Protein AF-A0A3E2VAA8-F1 (afdb_monomer_lite)

Organism: NCBI:txid853

Sequence (176 aa):
MKPINAEETARVFNGWLEEADSLAEREAIERCIDHIQDTPAVSQQELRSYMLPWFDPFAAPWSGKIQRAFPRAYVNMNKELILVPRSNTYVSISRCCTPDEFKAAIIENCSRLASKGYSKPLRKEHLEGVNKLLDTNFTQEDMEYIYTYLGNGIRRELCMKFVKSGYDLKVIEESV

Structure (mmCIF, N/CA/C/O backbone):
data_AF-A0A3E2VAA8-F1
#
_entry.id   AF-A0A3E2VAA8-F1
#
loop_
_atom_site.group_PDB
_a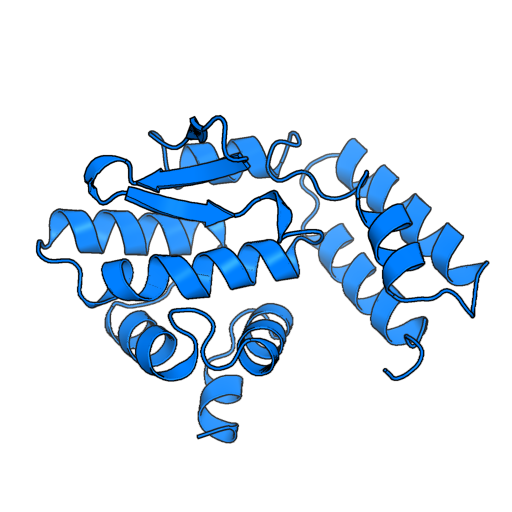tom_site.id
_atom_site.type_symbol
_atom_site.label_atom_id
_atom_site.label_alt_id
_atom_site.label_comp_id
_atom_site.label_asym_id
_atom_site.label_entity_id
_atom_site.label_seq_id
_atom_site.pdbx_PDB_ins_code
_atom_site.Cartn_x
_atom_site.Cartn_y
_atom_site.Cartn_z
_atom_site.occupancy
_atom_site.B_iso_or_equiv
_atom_site.auth_seq_id
_atom_site.auth_comp_id
_atom_site.auth_asym_id
_atom_site.auth_atom_id
_atom_site.pdbx_PDB_model_num
ATOM 1 N N . MET A 1 1 ? 22.775 -12.878 3.198 1.00 42.03 1 MET A N 1
ATOM 2 C CA . MET A 1 1 ? 21.464 -12.801 2.518 1.00 42.03 1 MET A CA 1
ATOM 3 C C . MET A 1 1 ? 21.306 -14.072 1.699 1.00 42.03 1 MET A C 1
ATOM 5 O O . MET A 1 1 ? 22.260 -14.414 1.012 1.00 42.03 1 MET A O 1
ATOM 9 N N . LYS A 1 2 ? 20.215 -14.832 1.863 1.00 38.47 2 LYS A N 1
ATOM 10 C CA . LYS A 1 2 ? 20.038 -16.107 1.142 1.00 38.47 2 LYS A CA 1
ATOM 11 C C . LYS A 1 2 ? 19.836 -15.842 -0.363 1.00 38.47 2 LYS A C 1
ATOM 13 O O . LYS A 1 2 ? 19.228 -14.820 -0.688 1.00 38.47 2 LYS A O 1
ATOM 18 N N . PRO A 1 3 ? 20.350 -16.711 -1.254 1.00 42.75 3 PRO A N 1
ATOM 19 C CA . PRO A 1 3 ? 20.047 -16.643 -2.681 1.00 42.75 3 PRO A CA 1
ATOM 20 C C . PRO A 1 3 ? 18.532 -16.719 -2.897 1.00 42.75 3 PRO A C 1
ATOM 22 O O . PRO A 1 3 ? 17.819 -17.363 -2.124 1.00 42.75 3 PRO A O 1
ATOM 25 N N . ILE A 1 4 ? 18.047 -16.002 -3.906 1.00 51.66 4 ILE A N 1
ATOM 26 C CA . ILE A 1 4 ? 16.622 -15.914 -4.221 1.00 51.66 4 ILE A CA 1
ATOM 27 C C . ILE A 1 4 ? 16.216 -17.188 -4.969 1.00 51.66 4 ILE A C 1
ATOM 29 O O . ILE A 1 4 ? 16.829 -17.539 -5.971 1.00 51.66 4 ILE A O 1
ATOM 33 N N . ASN A 1 5 ? 15.221 -17.906 -4.442 1.00 61.03 5 ASN A N 1
ATOM 34 C CA . ASN A 1 5 ? 14.667 -19.104 -5.068 1.00 61.03 5 ASN A CA 1
ATOM 35 C C . ASN A 1 5 ? 13.839 -18.695 -6.299 1.00 61.03 5 ASN A C 1
ATOM 37 O O . ASN A 1 5 ? 12.823 -18.017 -6.147 1.00 61.03 5 ASN A O 1
ATOM 41 N N . ALA A 1 6 ? 14.257 -19.128 -7.491 1.00 57.31 6 ALA A N 1
ATOM 42 C CA . ALA A 1 6 ? 13.593 -18.829 -8.762 1.00 57.31 6 ALA A CA 1
ATOM 43 C C . ALA A 1 6 ? 12.100 -19.210 -8.769 1.00 57.31 6 ALA A C 1
ATOM 45 O O . ALA A 1 6 ? 11.290 -18.522 -9.383 1.00 57.31 6 ALA A O 1
ATOM 46 N N . GLU A 1 7 ? 11.718 -20.255 -8.034 1.00 59.88 7 GLU A N 1
ATOM 47 C CA . GLU A 1 7 ? 10.334 -20.729 -7.930 1.00 59.88 7 GLU A CA 1
ATOM 48 C C . GLU A 1 7 ? 9.439 -19.758 -7.139 1.00 59.88 7 GLU A C 1
ATOM 50 O O . GLU A 1 7 ? 8.308 -19.459 -7.526 1.00 59.88 7 GLU A O 1
ATOM 55 N N . GLU A 1 8 ? 9.968 -19.191 -6.052 1.00 59.22 8 GLU A N 1
ATOM 56 C CA . GLU A 1 8 ? 9.258 -18.205 -5.234 1.00 59.22 8 GLU A CA 1
ATOM 57 C C . GLU A 1 8 ? 9.165 -16.857 -5.958 1.00 59.22 8 GLU A C 1
ATOM 59 O O . GLU A 1 8 ? 8.152 -16.165 -5.867 1.00 59.22 8 GLU A O 1
ATOM 64 N N . THR A 1 9 ? 10.191 -16.516 -6.742 1.00 57.53 9 THR A N 1
ATOM 65 C CA . THR A 1 9 ? 10.157 -15.377 -7.659 1.00 57.53 9 THR A CA 1
ATOM 66 C C . THR A 1 9 ? 9.086 -15.580 -8.729 1.00 57.53 9 THR A C 1
ATOM 68 O O . THR A 1 9 ? 8.170 -14.770 -8.804 1.00 57.53 9 THR A O 1
ATOM 71 N N . ALA A 1 10 ? 9.100 -16.685 -9.477 1.00 62.72 10 ALA A N 1
ATOM 72 C CA . ALA A 1 10 ? 8.099 -16.961 -10.510 1.00 62.72 10 ALA A CA 1
ATOM 73 C C . ALA A 1 10 ? 6.657 -16.932 -9.967 1.00 62.72 10 ALA A C 1
ATOM 75 O O . ALA A 1 10 ? 5.766 -16.385 -10.613 1.00 62.72 10 ALA A O 1
ATOM 76 N N . ARG A 1 11 ? 6.413 -17.445 -8.752 1.00 66.44 11 ARG A N 1
ATOM 77 C CA . ARG A 1 11 ? 5.096 -17.355 -8.096 1.00 66.44 11 ARG A CA 1
ATOM 78 C C . ARG A 1 11 ? 4.654 -15.907 -7.853 1.00 66.44 11 ARG A C 1
ATOM 80 O O . ARG A 1 11 ? 3.496 -15.585 -8.094 1.00 66.44 11 ARG A O 1
ATOM 87 N N . VAL A 1 12 ? 5.558 -15.046 -7.385 1.00 61.88 12 VAL A N 1
ATOM 88 C CA . VAL A 1 12 ? 5.274 -13.618 -7.157 1.00 61.88 12 VAL A CA 1
ATOM 89 C C . VAL A 1 12 ? 4.957 -12.906 -8.475 1.00 61.88 12 VAL A C 1
ATOM 91 O O . VAL A 1 12 ? 3.972 -12.178 -8.550 1.00 61.88 12 VAL A O 1
ATOM 94 N N . PHE A 1 13 ? 5.733 -13.168 -9.530 1.00 62.81 13 PHE A N 1
ATOM 95 C CA . PHE A 1 13 ? 5.502 -12.563 -10.845 1.00 62.81 13 PHE A CA 1
ATOM 96 C C . PHE A 1 13 ? 4.189 -13.031 -11.486 1.00 62.81 13 PHE A C 1
ATOM 98 O O . PHE A 1 13 ? 3.468 -12.212 -12.047 1.00 62.81 13 PHE A O 1
ATOM 105 N N . ASN A 1 14 ? 3.823 -14.308 -11.339 1.00 67.88 14 ASN A N 1
ATOM 106 C CA . ASN A 1 14 ? 2.517 -14.798 -11.790 1.00 67.88 14 ASN A CA 1
ATOM 107 C C . ASN A 1 14 ? 1.353 -14.107 -11.058 1.00 67.88 14 ASN A C 1
ATOM 109 O O . ASN A 1 14 ? 0.371 -13.747 -11.696 1.00 67.88 14 ASN A O 1
ATOM 113 N N . GLY A 1 15 ? 1.479 -13.838 -9.752 1.00 66.25 15 GLY A N 1
ATOM 114 C CA . GLY A 1 15 ? 0.474 -13.059 -9.017 1.00 66.25 15 GLY A CA 1
ATOM 115 C C . GLY A 1 15 ? 0.328 -11.627 -9.545 1.00 66.25 15 GLY A C 1
ATOM 116 O O . GLY A 1 15 ? -0.778 -11.109 -9.658 1.00 66.25 15 GLY A O 1
ATOM 117 N N . TRP A 1 16 ? 1.430 -10.990 -9.948 1.00 68.38 16 TRP A N 1
ATOM 118 C CA . TRP A 1 16 ? 1.367 -9.675 -10.594 1.00 68.38 16 TRP A CA 1
ATOM 119 C C . TRP A 1 16 ? 0.740 -9.738 -11.991 1.00 68.38 16 TRP A C 1
ATOM 121 O O . TRP A 1 16 ? 0.043 -8.803 -12.377 1.00 68.38 16 TRP A O 1
ATOM 131 N N . LEU A 1 17 ? 0.944 -10.831 -12.737 1.00 69.00 17 LEU A N 1
ATOM 132 C CA . LEU A 1 17 ? 0.325 -11.042 -14.050 1.00 69.00 17 LEU A CA 1
ATOM 133 C C . LEU A 1 17 ? -1.210 -11.073 -13.950 1.00 69.00 17 LEU A C 1
ATOM 135 O O . LEU A 1 17 ? -1.903 -10.535 -14.815 1.00 69.00 17 LEU A O 1
ATOM 139 N N . GLU A 1 18 ? -1.738 -11.681 -12.886 1.00 71.00 18 GLU A N 1
ATOM 140 C CA . GLU A 1 18 ? -3.178 -11.738 -12.608 1.00 71.00 18 GLU A CA 1
ATOM 141 C C . GLU A 1 18 ? -3.765 -10.355 -12.287 1.00 71.00 18 GLU A C 1
ATOM 143 O O . GLU A 1 18 ? -4.882 -10.045 -12.703 1.00 71.00 18 GLU A O 1
ATOM 148 N N . GLU A 1 19 ? -3.000 -9.501 -11.603 1.00 68.31 19 GLU A N 1
ATOM 149 C CA . GLU A 1 19 ? -3.400 -8.131 -11.254 1.00 68.31 19 GLU A CA 1
ATOM 150 C C . GLU A 1 19 ? -3.191 -7.108 -12.381 1.00 68.31 19 GLU A C 1
ATOM 152 O O . GLU A 1 19 ? -3.633 -5.956 -12.257 1.00 68.31 19 GLU A O 1
ATOM 157 N N . ALA A 1 20 ? -2.514 -7.515 -13.458 1.00 67.62 20 ALA A N 1
ATOM 158 C CA . ALA A 1 20 ? -2.136 -6.626 -14.536 1.00 67.62 20 ALA A CA 1
ATOM 159 C C . ALA A 1 20 ? -3.364 -6.142 -15.318 1.00 67.62 20 ALA A C 1
ATOM 161 O O . ALA A 1 20 ? -4.116 -6.944 -15.890 1.00 67.62 20 ALA A O 1
ATOM 162 N N . ASP A 1 21 ? -3.544 -4.822 -15.382 1.00 66.44 21 ASP A N 1
ATOM 163 C CA . ASP A 1 21 ? -4.731 -4.191 -15.975 1.00 66.44 21 ASP A CA 1
ATOM 164 C C . ASP A 1 21 ? -4.506 -3.666 -17.404 1.00 66.44 21 ASP A C 1
ATOM 166 O O . ASP A 1 21 ? -5.433 -3.166 -18.048 1.00 66.44 21 ASP A O 1
ATOM 170 N N . SER A 1 22 ? -3.292 -3.850 -17.937 1.00 64.19 22 SER A N 1
ATOM 171 C CA . SER A 1 22 ? -2.937 -3.492 -19.310 1.00 64.19 22 SER A CA 1
ATOM 172 C C . SER A 1 22 ? -2.079 -4.560 -19.991 1.00 64.19 22 SER A C 1
ATOM 174 O O . SER A 1 22 ? -1.308 -5.273 -19.349 1.00 64.19 22 SER A O 1
ATOM 176 N N . LEU A 1 23 ? -2.181 -4.647 -21.322 1.00 67.56 23 LEU A N 1
ATOM 177 C CA . LEU A 1 23 ? -1.349 -5.546 -22.130 1.00 67.56 23 LEU A CA 1
ATOM 178 C C . LEU A 1 23 ? 0.147 -5.246 -21.946 1.00 67.56 23 LEU A C 1
ATOM 180 O O . LEU A 1 23 ? 0.941 -6.166 -21.824 1.00 67.56 23 LEU A O 1
ATOM 184 N N . ALA A 1 24 ? 0.512 -3.966 -21.851 1.00 61.09 24 ALA A N 1
ATOM 185 C CA . ALA A 1 24 ? 1.893 -3.548 -21.632 1.00 61.09 24 ALA A CA 1
ATOM 186 C C . ALA A 1 24 ? 2.444 -4.013 -20.271 1.00 61.09 24 ALA A C 1
ATOM 188 O O . ALA A 1 24 ? 3.606 -4.398 -20.184 1.00 61.09 24 ALA A O 1
ATOM 189 N N . GLU A 1 25 ? 1.620 -4.000 -19.217 1.00 62.91 25 GLU A N 1
ATOM 190 C CA . GLU A 1 25 ? 1.999 -4.520 -17.896 1.00 62.91 25 GLU A CA 1
ATOM 191 C C . GLU A 1 25 ? 2.168 -6.044 -17.930 1.00 62.91 25 GLU A C 1
ATOM 193 O O . GLU A 1 25 ? 3.159 -6.559 -17.417 1.00 62.91 25 GLU A O 1
ATOM 198 N N . ARG A 1 26 ? 1.265 -6.759 -18.612 1.00 72.06 26 ARG A N 1
ATOM 199 C CA . ARG A 1 26 ? 1.370 -8.215 -18.803 1.00 72.06 26 ARG A CA 1
ATOM 200 C C . ARG A 1 26 ? 2.623 -8.613 -19.574 1.00 72.06 26 ARG A C 1
ATOM 202 O O . ARG A 1 26 ? 3.402 -9.413 -19.073 1.00 72.06 26 ARG A O 1
ATOM 209 N N . GLU A 1 27 ? 2.858 -8.010 -20.739 1.00 68.75 27 GLU A N 1
ATOM 210 C CA . GLU A 1 27 ? 4.039 -8.288 -21.567 1.00 68.75 27 GLU A CA 1
ATOM 211 C C . GLU A 1 27 ? 5.345 -7.973 -20.826 1.00 68.75 27 GLU A C 1
ATOM 213 O O . GLU A 1 27 ? 6.347 -8.668 -20.999 1.00 68.75 27 GLU A O 1
ATOM 218 N N . ALA A 1 28 ? 5.354 -6.928 -19.991 1.00 63.25 28 ALA A N 1
ATOM 219 C CA . ALA A 1 28 ? 6.498 -6.632 -19.141 1.00 63.25 28 ALA A CA 1
ATOM 220 C C . ALA A 1 28 ? 6.726 -7.757 -18.122 1.00 63.25 28 ALA A C 1
ATOM 222 O O . ALA A 1 28 ? 7.841 -8.264 -18.042 1.00 63.25 28 ALA A O 1
ATOM 223 N N . ILE A 1 29 ? 5.686 -8.184 -17.396 1.00 68.19 29 ILE A N 1
ATOM 224 C CA . ILE A 1 29 ? 5.762 -9.251 -16.385 1.00 68.19 29 ILE A CA 1
ATOM 225 C C . ILE A 1 29 ? 6.179 -10.595 -17.005 1.00 68.19 29 ILE A C 1
ATOM 227 O O . ILE A 1 29 ? 7.038 -11.272 -16.442 1.00 68.19 29 ILE A O 1
ATOM 231 N N . GLU A 1 30 ? 5.650 -10.962 -18.175 1.00 72.50 30 GLU A N 1
ATOM 232 C CA . GLU A 1 30 ? 6.013 -12.198 -18.893 1.00 72.50 30 GLU A CA 1
ATOM 233 C C . GLU A 1 30 ? 7.501 -12.228 -19.259 1.00 72.50 30 GLU A C 1
ATOM 235 O O . GLU A 1 30 ? 8.198 -13.189 -18.936 1.00 72.50 30 GLU A O 1
ATOM 240 N N . ARG A 1 31 ? 8.042 -11.126 -19.800 1.00 69.75 31 ARG A N 1
ATOM 241 C CA . ARG A 1 31 ? 9.484 -11.008 -20.096 1.00 69.75 31 ARG A CA 1
ATOM 242 C C . ARG A 1 31 ? 10.365 -11.178 -18.856 1.00 69.75 31 ARG A C 1
ATOM 244 O O . ARG A 1 31 ? 11.512 -11.607 -18.971 1.00 69.75 31 ARG A O 1
ATOM 251 N N . CYS A 1 32 ? 9.854 -10.828 -17.676 1.00 62.84 32 CYS A N 1
ATOM 252 C CA . CYS A 1 32 ? 10.571 -11.013 -16.416 1.00 62.84 32 CYS A CA 1
ATOM 253 C C . CYS A 1 32 ? 10.636 -12.489 -16.028 1.00 62.84 32 CYS A C 1
ATOM 255 O O . CYS A 1 32 ? 11.688 -12.959 -15.599 1.00 62.84 32 CYS A O 1
ATOM 257 N N . ILE A 1 33 ? 9.513 -13.200 -16.167 1.00 69.56 33 ILE A N 1
ATOM 258 C CA . ILE A 1 33 ? 9.416 -14.633 -15.879 1.00 69.56 33 ILE A CA 1
ATOM 259 C C . ILE A 1 33 ? 10.408 -15.391 -16.763 1.00 69.56 33 ILE A C 1
ATOM 261 O O . ILE A 1 33 ? 11.208 -16.159 -16.228 1.00 69.56 33 ILE A O 1
ATOM 265 N N . ASP A 1 34 ? 10.426 -15.091 -18.063 1.00 70.94 34 ASP A N 1
ATOM 266 C CA . ASP A 1 34 ? 11.358 -15.691 -19.023 1.00 70.94 34 ASP A CA 1
ATOM 267 C C . ASP A 1 34 ? 12.823 -15.429 -18.622 1.00 70.94 34 ASP A C 1
ATOM 269 O O . ASP A 1 34 ? 13.636 -16.346 -18.526 1.00 70.94 34 ASP A O 1
ATOM 273 N N . HIS A 1 35 ? 13.166 -14.184 -18.277 1.00 66.50 35 HIS A N 1
ATOM 274 C CA . HIS A 1 35 ? 14.542 -13.822 -17.918 1.00 66.50 35 HIS A CA 1
ATOM 275 C C . HIS A 1 35 ? 15.025 -14.431 -16.585 1.00 66.50 35 HIS A C 1
ATOM 277 O O . HIS A 1 35 ? 16.202 -14.773 -16.434 1.00 66.50 35 HIS A O 1
ATOM 283 N N . ILE A 1 36 ? 14.126 -14.566 -15.604 1.00 62.47 36 ILE A N 1
ATOM 284 C CA . ILE A 1 36 ? 14.412 -15.185 -14.299 1.00 62.47 36 ILE A CA 1
ATOM 285 C C . ILE A 1 36 ? 14.618 -16.696 -14.445 1.00 62.47 36 ILE A C 1
ATOM 287 O O . ILE A 1 36 ? 15.474 -17.257 -13.760 1.00 62.47 36 ILE A O 1
ATOM 291 N N . GLN A 1 37 ? 13.872 -17.349 -15.342 1.00 65.69 37 GLN A N 1
ATOM 292 C CA . GLN A 1 37 ? 14.072 -18.765 -15.664 1.00 65.69 37 GLN A CA 1
ATOM 293 C C . GLN A 1 37 ? 15.460 -19.022 -16.272 1.00 65.69 37 GLN A C 1
ATOM 295 O O . GLN A 1 37 ? 16.072 -20.048 -15.972 1.00 65.69 37 GLN A O 1
ATOM 300 N N . ASP A 1 38 ? 15.991 -18.061 -17.030 1.00 62.66 38 ASP A N 1
ATOM 301 C CA . ASP A 1 38 ? 17.293 -18.172 -17.694 1.00 62.66 38 ASP A CA 1
ATOM 302 C C . ASP A 1 38 ? 18.507 -17.828 -16.800 1.00 62.66 38 ASP A C 1
ATOM 304 O O . ASP A 1 38 ? 19.644 -18.136 -17.170 1.00 62.66 38 ASP A O 1
ATOM 308 N N . THR A 1 39 ? 18.318 -17.221 -15.614 1.00 59.00 39 THR A N 1
ATOM 309 C CA . THR A 1 39 ? 19.436 -16.687 -14.798 1.00 59.00 39 THR A CA 1
ATOM 310 C C . THR A 1 39 ? 19.363 -17.084 -13.305 1.00 59.00 39 THR A C 1
ATOM 312 O O . THR A 1 39 ? 18.867 -16.320 -12.476 1.00 59.00 39 THR A O 1
ATOM 315 N N . PRO A 1 40 ? 19.916 -18.244 -12.890 1.00 55.34 40 PRO A N 1
ATOM 316 C CA . PRO A 1 40 ? 19.668 -18.819 -11.559 1.00 55.34 40 PRO A CA 1
ATOM 317 C C . PRO A 1 40 ? 20.489 -18.235 -10.387 1.00 55.34 40 PRO A C 1
ATOM 319 O O . PRO A 1 40 ? 20.298 -18.663 -9.248 1.00 55.34 40 PRO A O 1
ATOM 322 N N . ALA A 1 41 ? 21.412 -17.288 -10.609 1.00 56.88 41 ALA A N 1
ATOM 323 C CA . ALA A 1 41 ? 22.257 -16.741 -9.536 1.00 56.88 41 ALA A CA 1
ATOM 324 C C . ALA A 1 41 ? 22.667 -15.276 -9.774 1.00 56.88 41 ALA A C 1
ATOM 326 O O . ALA A 1 41 ? 23.727 -14.994 -10.326 1.00 56.88 41 ALA A O 1
ATOM 327 N N . VAL A 1 42 ? 21.843 -14.339 -9.306 1.00 57.25 42 VAL A N 1
ATOM 328 C CA . VAL A 1 42 ? 22.108 -12.888 -9.316 1.00 57.25 42 VAL A CA 1
ATOM 329 C C . VAL A 1 42 ? 21.997 -12.321 -7.899 1.00 57.25 42 VAL A C 1
ATOM 331 O O . VAL A 1 42 ? 21.206 -12.800 -7.079 1.00 57.25 42 VAL A O 1
ATOM 334 N N . SER A 1 43 ? 22.812 -11.315 -7.567 1.00 57.38 43 SER A N 1
ATOM 335 C CA . SER A 1 43 ? 22.745 -10.659 -6.253 1.00 57.38 43 SER A CA 1
AT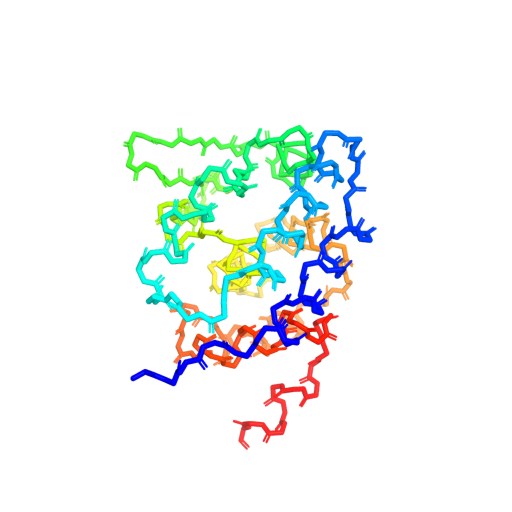OM 336 C C . SER A 1 43 ? 21.428 -9.884 -6.086 1.00 57.38 43 SER A C 1
ATOM 338 O O . SER A 1 43 ? 20.813 -9.477 -7.066 1.00 57.38 43 SER A O 1
ATOM 340 N N . GLN A 1 44 ? 20.980 -9.606 -4.853 1.00 53.69 44 GLN A N 1
ATOM 341 C CA . GLN A 1 44 ? 19.771 -8.780 -4.655 1.00 53.69 44 GLN A CA 1
ATOM 342 C C . GLN A 1 44 ? 19.903 -7.365 -5.223 1.00 53.69 44 GLN A C 1
ATOM 344 O O . GLN A 1 44 ? 18.895 -6.761 -5.574 1.00 53.69 44 GLN A O 1
ATOM 349 N N . GLN A 1 45 ? 21.116 -6.816 -5.278 1.00 58.22 45 GLN A N 1
ATOM 350 C CA . GLN A 1 45 ? 21.337 -5.488 -5.836 1.00 58.22 45 GLN A CA 1
ATOM 351 C C . GLN A 1 45 ? 21.249 -5.509 -7.366 1.00 58.22 45 GLN A C 1
ATOM 353 O O . GLN A 1 45 ? 20.634 -4.614 -7.939 1.00 58.22 45 GLN A O 1
ATOM 358 N N . GLU A 1 46 ? 21.765 -6.557 -8.014 1.00 62.16 46 GLU A N 1
ATOM 359 C CA . GLU A 1 46 ? 21.557 -6.792 -9.448 1.00 62.16 46 GLU A CA 1
ATOM 360 C C . GLU A 1 46 ? 20.088 -7.079 -9.757 1.00 62.16 46 GLU A C 1
ATOM 362 O O . GLU A 1 46 ? 19.527 -6.432 -10.634 1.00 62.16 46 GLU A O 1
ATOM 367 N N . LEU A 1 47 ? 19.416 -7.932 -8.977 1.00 58.62 47 LEU A N 1
ATOM 368 C CA . LEU A 1 47 ? 17.968 -8.146 -9.081 1.00 58.62 47 LEU A CA 1
ATOM 369 C C . LEU A 1 47 ? 17.190 -6.839 -8.959 1.00 58.62 47 LEU A C 1
ATOM 371 O O . LEU A 1 47 ? 16.376 -6.540 -9.822 1.00 58.62 47 LEU A O 1
ATOM 375 N N . ARG A 1 48 ? 17.488 -6.003 -7.957 1.00 55.75 48 ARG A N 1
ATOM 376 C CA . ARG A 1 48 ? 16.874 -4.671 -7.837 1.00 55.75 48 ARG A CA 1
ATOM 377 C C . ARG A 1 48 ? 17.165 -3.794 -9.055 1.00 55.75 48 ARG A C 1
ATOM 379 O O . ARG A 1 48 ? 16.276 -3.061 -9.467 1.00 55.75 48 ARG A O 1
ATOM 386 N N . SER A 1 49 ? 18.360 -3.868 -9.642 1.00 60.69 49 SER A N 1
ATOM 387 C CA . SER A 1 49 ? 18.700 -3.128 -10.867 1.00 60.69 49 SER A CA 1
ATOM 388 C C . SER A 1 49 ? 17.938 -3.616 -12.103 1.00 60.69 49 SER A C 1
ATOM 390 O O . SER A 1 49 ? 17.567 -2.790 -12.932 1.00 60.69 49 SER A O 1
ATOM 392 N N . TYR A 1 50 ? 17.623 -4.913 -12.178 1.00 57.47 50 TYR A N 1
ATOM 393 C CA . TYR A 1 50 ? 16.746 -5.477 -13.204 1.00 57.47 50 TYR A CA 1
ATOM 394 C C . TYR A 1 50 ? 15.272 -5.131 -12.967 1.00 57.47 50 TYR A C 1
ATOM 396 O O . TYR A 1 50 ? 14.549 -4.952 -13.931 1.00 57.47 50 TYR A O 1
ATOM 404 N N . MET A 1 51 ? 14.834 -4.981 -11.711 1.00 53.78 51 MET A N 1
ATOM 405 C CA . MET A 1 51 ? 13.454 -4.614 -11.345 1.00 53.78 51 MET A CA 1
ATOM 406 C C . MET A 1 51 ? 13.173 -3.102 -11.407 1.00 53.78 51 MET A C 1
ATOM 408 O O . MET A 1 51 ? 12.028 -2.687 -11.570 1.00 53.78 51 MET A O 1
ATOM 412 N N . LEU A 1 52 ? 14.211 -2.269 -11.277 1.00 52.09 52 LEU A N 1
ATOM 413 C CA . LEU A 1 52 ? 14.156 -0.801 -11.315 1.00 52.09 52 LEU A CA 1
ATOM 414 C C . LEU A 1 52 ? 13.501 -0.187 -12.575 1.00 52.09 52 LEU A C 1
ATOM 416 O O . LEU A 1 52 ? 12.927 0.891 -12.438 1.00 52.09 52 LEU A O 1
ATOM 420 N N . PRO A 1 53 ? 13.528 -0.807 -13.773 1.00 52.94 53 PRO A N 1
ATOM 421 C CA . PRO A 1 53 ? 12.761 -0.344 -14.926 1.00 52.94 53 PRO A CA 1
ATOM 422 C C . PRO A 1 53 ? 11.306 -0.856 -14.961 1.00 52.94 53 PRO A C 1
ATOM 424 O O . PRO A 1 53 ? 10.596 -0.515 -15.902 1.00 52.94 53 PRO A O 1
ATOM 427 N N . TRP A 1 54 ? 10.870 -1.723 -14.035 1.00 59.56 54 TRP A N 1
ATOM 428 C CA . TRP A 1 54 ? 9.699 -2.596 -14.251 1.00 59.56 54 TRP A CA 1
ATOM 429 C C . TRP A 1 54 ? 8.500 -2.304 -13.349 1.00 59.56 54 TRP A C 1
ATOM 431 O O . TRP A 1 54 ? 7.366 -2.492 -13.780 1.00 59.56 54 TRP A O 1
ATOM 441 N N . PHE A 1 55 ? 8.721 -1.801 -12.133 1.00 63.34 55 PHE A N 1
ATOM 442 C CA . PHE A 1 55 ? 7.645 -1.238 -11.320 1.00 63.34 55 PHE A CA 1
ATOM 443 C C . PHE A 1 55 ? 7.807 0.273 -11.214 1.00 63.34 55 PHE A C 1
ATOM 445 O O . PHE A 1 55 ? 8.647 0.780 -10.470 1.00 63.34 55 PHE A O 1
ATOM 452 N N . ASP A 1 56 ? 6.960 0.985 -11.946 1.00 73.62 56 ASP A N 1
ATOM 453 C CA . ASP A 1 56 ? 6.733 2.408 -11.754 1.00 73.62 56 ASP A CA 1
ATOM 454 C C . ASP A 1 56 ? 5.305 2.589 -11.213 1.00 73.62 56 ASP A C 1
ATOM 456 O O . ASP A 1 56 ? 4.351 2.253 -11.923 1.00 73.62 56 ASP A O 1
ATOM 460 N N . PRO A 1 57 ? 5.106 3.132 -9.994 1.00 74.00 57 PRO A N 1
ATOM 461 C CA . PRO A 1 57 ? 3.764 3.443 -9.501 1.00 74.00 57 PRO A CA 1
ATOM 462 C C . PRO A 1 57 ? 3.016 4.454 -10.391 1.00 74.00 57 PRO A C 1
ATOM 464 O O . PRO A 1 57 ? 1.811 4.634 -10.224 1.00 74.00 57 PRO A O 1
ATOM 467 N N . PHE A 1 58 ? 3.688 5.104 -11.346 1.00 77.06 58 PHE A N 1
ATOM 468 C CA . PHE A 1 58 ? 3.084 6.000 -12.332 1.00 77.06 58 PHE A CA 1
ATOM 469 C C . PHE A 1 58 ? 2.847 5.366 -13.706 1.00 77.06 58 PHE A C 1
ATOM 471 O O . PHE A 1 58 ? 2.285 6.031 -14.578 1.00 77.06 58 PHE A O 1
ATOM 478 N N . ALA A 1 59 ? 3.174 4.085 -13.903 1.00 72.81 59 ALA A N 1
ATOM 479 C CA . ALA A 1 59 ? 2.749 3.357 -15.094 1.00 72.81 59 ALA A CA 1
ATOM 480 C C . ALA A 1 59 ? 1.206 3.311 -15.200 1.00 72.81 59 ALA A C 1
ATOM 482 O O . ALA A 1 59 ? 0.479 3.507 -14.218 1.00 72.81 59 ALA A O 1
ATOM 483 N N . ALA A 1 60 ? 0.701 3.089 -16.418 1.00 54.28 60 ALA A N 1
ATOM 484 C CA . ALA A 1 60 ? -0.707 3.275 -16.805 1.00 54.28 60 ALA A CA 1
ATOM 485 C C . ALA A 1 60 ? -1.785 2.577 -15.921 1.00 54.28 60 ALA A C 1
ATOM 487 O O . ALA A 1 60 ? -2.864 3.154 -15.775 1.00 54.28 60 ALA A O 1
ATOM 488 N N . PRO A 1 61 ? -1.515 1.439 -15.256 1.00 67.25 61 PRO A N 1
ATOM 489 C CA . PRO A 1 61 ? -2.403 0.838 -14.247 1.00 67.25 61 PRO A CA 1
ATOM 490 C C . PRO A 1 61 ? -2.471 1.631 -12.932 1.00 67.25 61 PRO A C 1
ATOM 492 O O . PRO A 1 61 ? -3.524 2.056 -12.433 1.00 67.25 61 PRO A O 1
ATOM 495 N N . TRP A 1 62 ? -1.293 1.853 -12.352 1.00 79.56 62 TRP A N 1
ATOM 496 C CA . TRP A 1 62 ? -1.118 2.309 -10.979 1.00 79.56 62 TRP A CA 1
ATOM 497 C C . TRP A 1 62 ? -1.400 3.793 -10.826 1.00 79.56 62 TRP A C 1
ATOM 499 O O . TRP A 1 62 ? -2.070 4.181 -9.870 1.00 79.56 62 TRP A O 1
ATOM 509 N N . SER A 1 63 ? -1.009 4.610 -11.804 1.00 80.56 63 SER A N 1
ATOM 510 C CA . SER A 1 63 ? -1.349 6.038 -11.838 1.00 80.56 63 SER A CA 1
ATOM 511 C C . SER A 1 63 ? -2.863 6.259 -11.745 1.00 80.56 63 SER A C 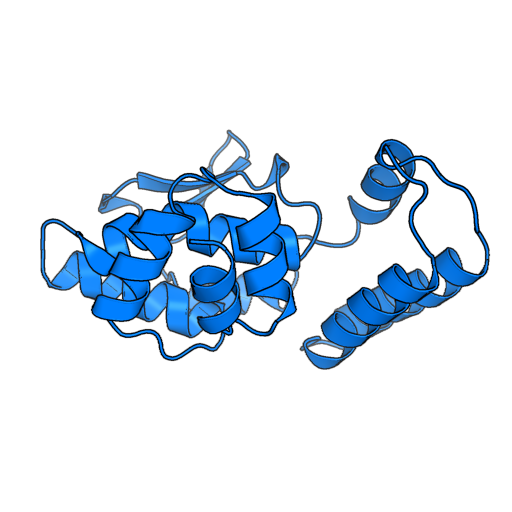1
ATOM 513 O O . SER A 1 63 ? -3.332 7.062 -10.935 1.00 80.56 63 SER A O 1
ATOM 515 N N . GLY A 1 64 ? -3.644 5.479 -12.499 1.00 83.56 64 GLY A N 1
ATOM 516 C CA . GLY A 1 64 ? -5.102 5.506 -12.453 1.00 83.56 64 GLY A CA 1
ATOM 517 C C . GLY A 1 64 ? -5.665 5.039 -11.109 1.00 83.56 64 GLY A C 1
ATOM 518 O O . GLY A 1 64 ? -6.560 5.690 -10.563 1.00 83.56 64 GLY A O 1
ATOM 519 N N . LYS A 1 65 ? -5.151 3.935 -10.546 1.00 89.56 65 LYS A N 1
ATOM 520 C CA . LYS A 1 65 ? -5.568 3.429 -9.221 1.00 89.56 65 LYS A CA 1
ATOM 521 C C . LYS A 1 65 ? -5.271 4.452 -8.117 1.00 89.56 65 LYS A C 1
ATOM 523 O O . LYS A 1 65 ? -6.172 4.791 -7.347 1.00 89.56 65 LYS A O 1
ATOM 528 N N . ILE A 1 66 ? -4.063 5.019 -8.102 1.00 93.12 66 ILE A N 1
ATOM 529 C CA . ILE A 1 66 ? -3.629 6.057 -7.158 1.00 93.12 66 ILE A CA 1
ATOM 530 C C . ILE A 1 66 ? -4.507 7.293 -7.294 1.00 93.12 66 ILE A C 1
ATOM 532 O O . ILE A 1 66 ? -5.033 7.756 -6.290 1.00 93.12 66 ILE A O 1
ATOM 536 N N . GLN A 1 67 ? -4.735 7.805 -8.505 1.00 90.38 67 GLN A N 1
ATOM 537 C CA . GLN A 1 67 ? -5.552 9.004 -8.685 1.00 90.38 67 GLN A CA 1
ATOM 538 C C . GLN A 1 67 ? -7.016 8.779 -8.290 1.00 90.38 67 GLN A C 1
ATOM 540 O O . GLN A 1 67 ? -7.655 9.667 -7.726 1.00 90.38 67 GLN A O 1
ATOM 545 N N . ARG A 1 68 ? -7.567 7.584 -8.526 1.00 93.81 68 ARG A N 1
ATOM 546 C CA . ARG A 1 68 ? -8.923 7.251 -8.072 1.00 93.81 68 ARG A CA 1
ATOM 547 C C . ARG A 1 68 ? -9.011 7.127 -6.548 1.00 93.81 68 ARG A C 1
ATOM 549 O O . ARG A 1 68 ? -10.049 7.494 -5.995 1.00 93.81 68 ARG A O 1
ATOM 556 N N . ALA A 1 69 ? -7.990 6.580 -5.894 1.00 96.81 69 ALA A N 1
ATOM 557 C CA . ALA A 1 69 ? -7.927 6.398 -4.443 1.00 96.81 69 ALA A CA 1
ATOM 558 C C . ALA A 1 69 ? -7.602 7.697 -3.690 1.00 96.81 69 ALA A C 1
ATOM 560 O O . ALA A 1 69 ? -8.213 8.007 -2.672 1.00 96.81 69 ALA A O 1
ATOM 561 N N . PHE A 1 70 ? -6.684 8.485 -4.239 1.00 96.75 70 PHE A N 1
ATOM 562 C CA . PHE A 1 70 ? -6.134 9.706 -3.672 1.00 96.75 70 PHE A CA 1
ATOM 563 C C . PHE A 1 70 ? -6.135 10.816 -4.740 1.00 96.75 70 PHE A C 1
ATOM 565 O O . PHE A 1 70 ? -5.102 11.118 -5.336 1.00 96.75 70 PHE A O 1
ATOM 572 N N . PRO A 1 71 ? -7.282 11.478 -4.991 1.00 95.75 71 PRO A N 1
ATOM 573 C CA . PRO A 1 71 ? -7.438 12.413 -6.117 1.00 95.75 71 PRO A CA 1
ATOM 574 C C . PRO A 1 71 ? -6.539 13.649 -6.076 1.00 95.75 71 PRO A C 1
ATOM 576 O O . PRO A 1 71 ? -6.380 14.336 -7.081 1.00 95.75 71 PRO A O 1
ATOM 579 N N . ARG A 1 72 ? -5.980 13.952 -4.902 1.00 96.00 72 ARG A N 1
ATOM 580 C CA . ARG A 1 72 ? -5.082 15.088 -4.667 1.00 96.00 72 ARG A CA 1
ATOM 581 C C . ARG A 1 72 ? -3.619 14.662 -4.557 1.00 96.00 72 ARG A C 1
ATOM 583 O O . ARG A 1 72 ? -2.803 15.463 -4.104 1.00 96.00 72 ARG A O 1
ATOM 590 N N . ALA A 1 73 ? -3.308 13.411 -4.896 1.00 95.50 73 ALA A N 1
ATOM 591 C CA . ALA A 1 73 ? -1.955 12.904 -4.808 1.00 95.50 73 ALA A CA 1
ATOM 592 C C . ALA A 1 73 ? -1.035 13.576 -5.832 1.00 95.50 73 ALA A C 1
ATOM 594 O O . ALA A 1 73 ? -1.455 13.908 -6.940 1.00 95.50 73 ALA A O 1
ATOM 595 N N . TYR A 1 74 ? 0.225 13.769 -5.455 1.00 93.62 74 TYR A N 1
ATOM 596 C CA . TYR A 1 74 ? 1.261 14.308 -6.332 1.00 93.62 74 TYR A CA 1
ATOM 597 C C . TYR A 1 74 ? 2.643 13.809 -5.911 1.00 93.62 74 TYR A C 1
ATOM 599 O O . TYR A 1 74 ? 2.841 13.365 -4.781 1.00 93.62 74 TYR A O 1
ATOM 607 N N . VAL A 1 75 ? 3.612 13.914 -6.818 1.00 92.06 75 VAL A N 1
ATOM 608 C CA . VAL A 1 75 ? 5.019 13.611 -6.535 1.00 92.06 75 VAL A CA 1
ATOM 609 C C . VAL A 1 75 ? 5.773 14.904 -6.300 1.00 92.06 75 VAL A C 1
ATOM 611 O O . VAL A 1 75 ? 5.647 15.846 -7.082 1.00 92.06 75 VAL A O 1
ATOM 614 N N . ASN A 1 76 ? 6.557 14.964 -5.229 1.00 89.38 76 ASN A N 1
ATOM 615 C CA . ASN A 1 76 ? 7.436 16.102 -4.979 1.00 89.38 76 ASN A CA 1
ATOM 616 C C . ASN A 1 76 ? 8.866 15.857 -5.503 1.00 89.38 76 ASN A C 1
ATOM 618 O O . ASN A 1 76 ? 9.230 14.763 -5.935 1.00 89.38 76 ASN A O 1
ATOM 622 N N . MET A 1 77 ? 9.715 16.881 -5.406 1.00 90.31 77 MET A N 1
ATOM 623 C CA . MET A 1 77 ? 11.108 16.818 -5.870 1.00 90.31 77 MET A CA 1
ATOM 624 C C . MET A 1 77 ? 11.988 15.826 -5.090 1.00 90.31 77 MET A C 1
ATOM 626 O O . MET A 1 77 ? 13.041 15.429 -5.585 1.00 90.31 77 MET A O 1
ATOM 630 N N . ASN A 1 78 ? 11.552 15.378 -3.909 1.00 89.38 78 ASN A N 1
ATOM 631 C CA . ASN A 1 78 ? 12.253 14.383 -3.094 1.00 89.38 78 ASN A CA 1
ATOM 632 C C . ASN A 1 78 ? 11.900 12.938 -3.484 1.00 89.38 78 ASN A C 1
ATOM 634 O O . ASN A 1 78 ? 12.343 12.002 -2.818 1.00 89.38 78 ASN A O 1
ATOM 638 N N . LYS A 1 79 ? 11.122 12.739 -4.560 1.00 85.88 79 LYS A N 1
ATOM 639 C CA . LYS A 1 79 ? 10.596 11.427 -4.974 1.00 85.88 79 LYS A CA 1
ATOM 640 C C . LYS A 1 79 ? 9.693 10.805 -3.901 1.00 85.88 79 LYS A C 1
ATOM 642 O O . LYS A 1 79 ? 9.713 9.593 -3.670 1.00 85.88 79 LYS A O 1
ATOM 647 N N . GLU A 1 80 ? 8.892 11.642 -3.249 1.00 92.69 80 GLU A N 1
ATOM 648 C CA . GLU A 1 80 ? 7.827 11.215 -2.345 1.00 92.69 80 GLU A CA 1
ATOM 649 C C . GLU A 1 80 ? 6.488 11.325 -3.071 1.00 92.69 80 GLU A C 1
ATOM 651 O O . GLU A 1 80 ? 6.157 12.377 -3.623 1.00 92.69 80 GLU A O 1
ATOM 656 N N . LEU A 1 81 ? 5.716 10.239 -3.058 1.00 94.62 81 LEU A N 1
ATOM 657 C CA . LEU A 1 81 ? 4.315 10.264 -3.451 1.00 94.62 81 LEU A CA 1
ATOM 658 C C . LEU A 1 81 ? 3.518 10.778 -2.257 1.00 94.62 81 LEU A C 1
ATOM 660 O O . LEU A 1 81 ? 3.306 10.049 -1.288 1.00 94.62 81 LEU A O 1
ATOM 664 N N . ILE A 1 82 ? 3.086 12.032 -2.327 1.00 96.94 82 ILE A N 1
ATOM 665 C CA . ILE A 1 82 ? 2.170 12.629 -1.361 1.00 96.94 82 ILE A CA 1
ATOM 666 C C . ILE A 1 82 ? 0.769 12.125 -1.695 1.00 96.94 82 ILE A C 1
ATOM 668 O O . ILE A 1 82 ? 0.240 12.456 -2.748 1.00 96.94 82 ILE A O 1
ATOM 672 N N . LEU A 1 83 ? 0.164 11.330 -0.813 1.00 96.56 83 LEU A N 1
ATOM 673 C CA . LEU A 1 83 ? -1.165 10.737 -1.009 1.00 96.56 83 LEU A CA 1
ATOM 674 C C . LEU A 1 83 ? -2.270 11.681 -0.524 1.00 96.56 83 LEU A C 1
ATOM 676 O O . LEU A 1 83 ? -3.251 11.931 -1.221 1.00 96.56 83 LEU A O 1
ATOM 680 N N . VAL A 1 84 ? -2.096 12.247 0.675 1.00 96.06 84 VAL A N 1
ATOM 681 C CA . VAL A 1 84 ? -3.055 13.177 1.288 1.00 96.06 84 VAL A CA 1
ATOM 682 C C . VAL A 1 84 ? -2.325 14.463 1.692 1.00 96.06 84 VAL A C 1
ATOM 684 O O . VAL A 1 84 ? -1.713 14.511 2.764 1.00 96.06 84 VAL A O 1
ATOM 687 N N . PRO A 1 85 ? -2.400 15.538 0.877 1.00 95.12 85 PRO A N 1
ATOM 688 C CA . PRO A 1 85 ? -1.601 16.750 1.090 1.00 95.12 85 PRO A CA 1
ATOM 689 C C . PRO A 1 85 ? -1.838 17.428 2.443 1.00 95.12 85 PRO A C 1
ATOM 691 O O . PRO A 1 85 ? -0.899 17.855 3.106 1.00 95.12 85 PRO A O 1
ATOM 694 N N . ARG A 1 86 ? -3.095 17.475 2.907 1.00 93.06 86 ARG A N 1
ATOM 695 C CA . ARG A 1 86 ? -3.467 18.158 4.162 1.00 93.06 86 ARG A CA 1
ATOM 696 C C . ARG A 1 86 ? -2.880 17.532 5.430 1.00 93.06 86 ARG A C 1
ATOM 698 O O . ARG A 1 86 ? -2.862 18.182 6.469 1.00 93.06 86 ARG A O 1
ATOM 705 N N . SER A 1 87 ? -2.478 16.267 5.372 1.00 93.75 87 SER A N 1
ATOM 706 C CA . SER A 1 87 ? -1.822 15.566 6.479 1.00 93.75 87 SER A CA 1
ATOM 707 C C . SER A 1 87 ? -0.360 15.256 6.187 1.00 93.75 87 SER A C 1
ATOM 709 O O . SER A 1 87 ? 0.283 14.630 7.023 1.00 93.75 87 SER A O 1
ATOM 711 N N . ASN A 1 88 ? 0.147 15.683 5.025 1.00 94.81 88 ASN A N 1
ATOM 712 C CA . ASN A 1 88 ? 1.459 15.314 4.514 1.00 94.81 88 ASN A CA 1
ATOM 713 C C . ASN A 1 88 ? 1.713 13.798 4.631 1.00 94.81 88 ASN A C 1
ATOM 715 O O . ASN A 1 88 ? 2.752 13.371 5.124 1.00 94.81 88 ASN A O 1
ATOM 719 N N . THR A 1 89 ? 0.727 12.981 4.248 1.00 96.19 89 THR A N 1
ATOM 720 C CA . THR A 1 89 ? 0.875 11.518 4.229 1.00 96.19 89 THR A CA 1
ATOM 721 C C . THR A 1 89 ? 1.574 11.133 2.942 1.00 96.19 89 THR A C 1
ATOM 723 O O . THR A 1 89 ? 1.045 11.422 1.866 1.00 96.19 89 THR A O 1
ATOM 726 N N . TYR A 1 90 ? 2.730 10.484 3.040 1.00 95.25 90 TYR A N 1
ATOM 727 C CA . TYR A 1 90 ? 3.549 10.163 1.880 1.00 95.25 90 TYR A CA 1
ATOM 728 C C . TYR A 1 90 ? 4.135 8.758 1.940 1.00 95.25 90 TYR A C 1
ATOM 730 O O . TYR A 1 90 ? 4.246 8.155 3.006 1.00 95.25 90 TYR A O 1
ATOM 738 N N . VAL A 1 91 ? 4.544 8.263 0.774 1.00 93.44 91 VAL A N 1
ATOM 739 C CA . VAL A 1 91 ? 5.421 7.098 0.642 1.00 93.44 91 VAL A CA 1
ATOM 740 C C . VAL A 1 91 ? 6.636 7.463 -0.201 1.00 93.44 91 VAL A C 1
ATOM 742 O O . VAL A 1 91 ? 6.547 8.240 -1.154 1.00 93.44 91 VAL A O 1
ATOM 745 N N . SER A 1 92 ? 7.795 6.913 0.154 1.00 88.75 92 SER A N 1
ATOM 746 C CA . SER A 1 92 ? 9.022 7.110 -0.616 1.00 88.75 92 SER A CA 1
ATOM 747 C C . SER A 1 92 ? 9.021 6.186 -1.831 1.00 88.75 92 SER A C 1
ATOM 749 O O . SER A 1 92 ? 9.088 4.964 -1.690 1.00 88.75 92 SER A O 1
ATOM 751 N N . ILE A 1 93 ? 8.968 6.769 -3.028 1.00 83.00 93 ILE A N 1
ATOM 752 C CA . ILE A 1 93 ? 8.915 6.007 -4.282 1.00 83.00 93 ILE A CA 1
ATOM 753 C C . ILE A 1 93 ? 10.263 5.324 -4.541 1.00 83.00 93 ILE A C 1
ATOM 755 O O . ILE A 1 93 ? 10.310 4.196 -5.012 1.00 83.00 93 ILE A O 1
ATOM 759 N N . SER A 1 94 ? 11.372 5.959 -4.148 1.00 78.25 94 SER A N 1
ATOM 760 C CA . SER A 1 94 ? 12.724 5.407 -4.320 1.00 78.25 94 SER A CA 1
ATOM 761 C C . SER A 1 94 ? 12.994 4.132 -3.517 1.00 78.25 94 SER A C 1
ATOM 763 O O . SER A 1 94 ? 13.983 3.450 -3.779 1.00 78.25 94 SER A O 1
ATOM 765 N N . ARG A 1 95 ? 12.141 3.809 -2.538 1.00 73.31 95 ARG A N 1
ATOM 766 C CA . ARG A 1 95 ? 12.241 2.600 -1.707 1.00 73.31 95 ARG A CA 1
ATOM 767 C C . ARG A 1 95 ? 11.303 1.476 -2.153 1.00 73.31 95 ARG A C 1
ATOM 769 O O . ARG A 1 95 ? 11.312 0.420 -1.528 1.00 73.31 95 ARG A O 1
ATOM 776 N N . CYS A 1 96 ? 10.506 1.699 -3.197 1.00 79.75 96 CYS A N 1
ATOM 777 C CA . CYS A 1 96 ? 9.556 0.726 -3.720 1.00 79.75 96 CYS A CA 1
ATOM 778 C C . CYS A 1 96 ? 10.031 0.257 -5.098 1.00 79.75 96 CYS A C 1
ATOM 780 O O . CYS A 1 96 ? 9.857 0.966 -6.083 1.00 79.75 96 CYS A O 1
ATOM 782 N N . CYS A 1 97 ? 10.644 -0.922 -5.167 1.00 74.75 97 CYS A N 1
ATOM 783 C CA . CYS A 1 97 ? 11.101 -1.532 -6.419 1.00 74.75 97 CYS A CA 1
ATOM 784 C C . CYS A 1 97 ? 10.112 -2.582 -6.951 1.00 74.75 97 CYS A C 1
ATOM 786 O O . CYS A 1 97 ? 10.346 -3.153 -8.010 1.00 74.75 97 CYS A O 1
ATOM 788 N N . THR A 1 98 ? 9.040 -2.876 -6.205 1.00 77.25 98 THR A N 1
ATOM 789 C CA . THR A 1 98 ? 8.043 -3.904 -6.536 1.00 77.25 98 THR A CA 1
ATOM 790 C C . THR A 1 98 ? 6.631 -3.461 -6.138 1.00 77.25 98 THR A C 1
ATOM 792 O O . THR A 1 98 ? 6.501 -2.672 -5.190 1.00 77.25 98 THR A O 1
ATOM 795 N N . PRO A 1 99 ? 5.574 -4.007 -6.775 1.00 83.31 99 PRO A N 1
ATOM 796 C CA . PRO A 1 99 ? 4.194 -3.816 -6.333 1.00 83.31 99 PRO A CA 1
ATOM 797 C C . PRO A 1 99 ? 4.000 -4.141 -4.850 1.00 83.31 99 PRO A C 1
ATOM 799 O O . PRO A 1 99 ? 3.413 -3.346 -4.121 1.00 83.31 99 PRO A O 1
ATOM 802 N N . ASP A 1 100 ? 4.547 -5.260 -4.370 1.00 88.38 100 ASP A N 1
ATOM 803 C CA . ASP A 1 100 ? 4.419 -5.666 -2.967 1.00 88.38 100 ASP A CA 1
ATOM 804 C C . ASP A 1 100 ? 5.091 -4.665 -2.021 1.00 88.38 100 ASP A C 1
ATOM 806 O O . ASP A 1 100 ? 4.529 -4.308 -0.985 1.00 88.38 100 ASP A O 1
ATOM 810 N N . GLU A 1 101 ? 6.284 -4.171 -2.378 1.00 89.81 101 GLU A N 1
ATOM 811 C CA . GLU A 1 101 ? 6.980 -3.166 -1.575 1.00 89.81 101 GLU A CA 1
ATOM 812 C C . GLU A 1 101 ? 6.191 -1.853 -1.511 1.00 89.81 101 GLU A C 1
ATOM 814 O O . GLU A 1 101 ? 6.153 -1.235 -0.441 1.00 89.81 101 GLU A O 1
ATOM 819 N N . PHE A 1 102 ? 5.548 -1.463 -2.616 1.00 91.50 102 PHE A N 1
ATOM 820 C CA . PHE A 1 102 ? 4.670 -0.298 -2.686 1.00 91.50 102 PHE A CA 1
ATOM 821 C C . PHE A 1 102 ? 3.405 -0.487 -1.848 1.00 91.50 102 PHE A C 1
ATOM 823 O O . PHE A 1 102 ? 3.128 0.339 -0.981 1.00 91.50 102 PHE A O 1
ATOM 830 N N . LYS A 1 103 ? 2.686 -1.602 -2.020 1.00 94.56 103 LYS A N 1
ATOM 831 C CA . LYS A 1 103 ? 1.513 -1.971 -1.209 1.00 94.56 103 LYS A CA 1
ATOM 832 C C . LYS A 1 103 ? 1.850 -1.968 0.286 1.00 94.56 103 LYS A C 1
ATOM 834 O O . LYS A 1 103 ? 1.122 -1.382 1.085 1.00 94.56 103 LYS A O 1
ATOM 839 N N . ALA A 1 104 ? 2.990 -2.543 0.667 1.00 95.81 104 ALA A N 1
ATOM 840 C CA . ALA A 1 104 ? 3.454 -2.544 2.050 1.00 95.81 104 ALA A CA 1
ATOM 841 C C . ALA A 1 104 ? 3.781 -1.123 2.544 1.00 95.81 104 ALA A C 1
ATOM 843 O O . ALA A 1 104 ? 3.419 -0.765 3.662 1.00 95.81 104 ALA A O 1
ATOM 844 N N . ALA A 1 105 ? 4.402 -0.275 1.713 1.00 95.69 105 ALA A N 1
ATOM 845 C CA . ALA A 1 105 ? 4.636 1.128 2.059 1.00 95.69 105 ALA A CA 1
ATOM 846 C C . ALA A 1 105 ? 3.321 1.907 2.261 1.00 95.69 105 ALA A C 1
ATOM 848 O O . ALA A 1 105 ? 3.235 2.713 3.189 1.00 95.69 105 ALA A O 1
ATOM 849 N N . ILE A 1 106 ? 2.284 1.648 1.453 1.00 96.75 106 ILE A N 1
ATOM 850 C CA . ILE A 1 106 ? 0.942 2.218 1.652 1.00 96.75 106 ILE A CA 1
ATOM 851 C C . ILE A 1 106 ? 0.395 1.818 3.027 1.00 96.75 106 ILE A C 1
ATOM 853 O O . ILE A 1 106 ? 0.007 2.697 3.798 1.00 96.75 106 ILE A O 1
ATOM 857 N N . ILE A 1 107 ? 0.413 0.524 3.366 1.00 97.88 107 ILE A N 1
ATOM 858 C CA . ILE A 1 107 ? -0.058 0.011 4.663 1.00 97.88 107 ILE A CA 1
ATOM 859 C C . ILE A 1 107 ? 0.700 0.659 5.831 1.00 97.88 107 ILE A C 1
ATOM 861 O O . ILE A 1 107 ? 0.091 1.194 6.762 1.00 97.88 107 ILE A O 1
ATOM 865 N N . GLU A 1 108 ? 2.029 0.671 5.769 1.00 97.38 108 GLU A N 1
ATOM 866 C CA . GLU A 1 108 ? 2.890 1.183 6.839 1.00 97.38 108 GLU A CA 1
ATOM 867 C C . GLU A 1 108 ? 2.662 2.669 7.123 1.00 97.38 108 GLU A C 1
ATOM 869 O O . GLU A 1 108 ? 2.601 3.066 8.288 1.00 97.38 108 GLU A O 1
ATOM 874 N N . ASN A 1 109 ? 2.513 3.484 6.074 1.00 96.56 109 ASN A N 1
ATOM 875 C CA . ASN A 1 109 ? 2.447 4.941 6.200 1.00 96.56 109 ASN A CA 1
ATOM 876 C C . ASN A 1 109 ? 1.009 5.472 6.337 1.00 96.56 109 ASN A C 1
ATOM 878 O O . ASN A 1 109 ? 0.795 6.512 6.960 1.00 96.56 109 ASN A O 1
ATOM 882 N N . CYS A 1 110 ? 0.001 4.769 5.806 1.00 97.25 110 CYS A N 1
ATOM 883 C CA . CYS A 1 110 ? -1.393 5.230 5.852 1.00 97.25 110 CYS A CA 1
ATOM 884 C C . CYS A 1 110 ? -2.171 4.703 7.063 1.00 97.25 110 CYS A C 1
ATOM 886 O O . CYS A 1 110 ? -3.133 5.350 7.493 1.00 97.25 110 CYS A O 1
ATOM 888 N N . SER A 1 111 ? -1.767 3.565 7.641 1.00 97.94 111 SER A N 1
ATOM 889 C CA . SER A 1 111 ? -2.551 2.870 8.674 1.00 97.94 111 SER A CA 1
ATOM 890 C C . SER A 1 111 ? -2.851 3.708 9.909 1.00 97.94 111 SER A C 1
ATOM 892 O O . SER A 1 111 ? -3.971 3.677 10.428 1.00 97.94 111 SER A O 1
ATOM 894 N N . ARG A 1 112 ? -1.902 4.550 10.330 1.00 97.50 112 ARG A N 1
ATOM 895 C CA . ARG A 1 112 ? -2.103 5.460 11.460 1.00 97.50 112 ARG A CA 1
ATOM 896 C C . ARG A 1 112 ? -3.262 6.416 11.231 1.00 97.50 112 ARG A C 1
ATOM 898 O O . ARG A 1 112 ? -4.062 6.625 12.132 1.00 97.50 112 ARG A O 1
ATOM 905 N N . LEU A 1 113 ? -3.327 7.067 10.072 1.00 97.56 113 LEU A N 1
ATOM 906 C CA . LEU A 1 113 ? -4.361 8.072 9.827 1.00 97.56 113 LEU A CA 1
ATOM 907 C C . LEU A 1 113 ? -5.684 7.444 9.401 1.00 97.56 113 LEU A C 1
ATOM 909 O O . LEU A 1 113 ? -6.723 8.022 9.713 1.00 97.56 113 LEU A O 1
ATOM 913 N N . ALA A 1 114 ? -5.653 6.248 8.808 1.00 97.44 114 ALA A N 1
ATOM 914 C CA . ALA A 1 114 ? -6.842 5.438 8.558 1.00 97.44 114 ALA A CA 1
ATOM 915 C C . ALA A 1 114 ? -7.528 4.958 9.853 1.00 97.44 114 ALA A C 1
ATOM 917 O O . ALA A 1 114 ? -8.743 4.799 9.867 1.00 97.44 114 ALA A O 1
ATOM 918 N N . SER A 1 115 ? -6.792 4.801 10.960 1.00 97.06 115 SER A N 1
ATOM 919 C CA . SER A 1 115 ? -7.351 4.401 12.266 1.00 97.06 115 SER A CA 1
ATOM 920 C C . SER A 1 115 ? -7.501 5.558 13.262 1.00 97.06 115 SER A C 1
ATOM 922 O O . SER A 1 115 ? -8.562 5.751 13.856 1.00 97.06 115 SER A O 1
ATOM 924 N N . LYS A 1 116 ? -6.455 6.375 13.428 1.00 93.94 116 LYS A N 1
ATOM 925 C CA . LYS A 1 116 ? -6.301 7.417 14.466 1.00 93.94 116 LYS A CA 1
ATOM 926 C C . LYS A 1 116 ? -6.280 8.841 13.904 1.00 93.94 116 LYS A C 1
ATOM 928 O O . LYS A 1 116 ? -5.799 9.764 14.563 1.00 93.94 116 LYS A O 1
ATOM 933 N N . GLY A 1 117 ? -6.790 9.051 12.689 1.00 89.56 117 GLY A N 1
ATOM 934 C CA . GLY A 1 117 ? -6.921 10.384 12.099 1.00 89.56 117 GLY A CA 1
ATOM 935 C C . GLY A 1 117 ? -7.660 11.358 13.030 1.00 89.56 117 GLY A C 1
ATOM 936 O O . GLY A 1 117 ? -8.729 11.040 13.559 1.00 89.56 117 GLY A O 1
ATOM 937 N N . TYR A 1 118 ? -7.104 12.564 13.203 1.00 90.44 118 TYR A N 1
ATOM 938 C CA . TYR A 1 118 ? -7.576 13.568 14.174 1.00 90.44 118 TYR A CA 1
ATOM 939 C C . TYR A 1 118 ? -9.000 14.085 13.907 1.00 90.44 118 TYR A C 1
ATOM 941 O O . TYR A 1 118 ? -9.617 14.685 14.780 1.00 90.44 118 TYR A O 1
ATOM 949 N N . SER A 1 119 ? -9.547 13.845 12.713 1.00 94.69 119 SER A N 1
ATOM 950 C CA . SER A 1 119 ? -10.938 14.143 12.369 1.00 94.69 119 SER A CA 1
ATOM 951 C C . SER A 1 119 ? -11.581 12.961 11.642 1.00 94.69 119 SER A C 1
ATOM 953 O O . SER A 1 119 ? -10.903 12.218 10.926 1.00 94.69 119 SER A O 1
ATOM 955 N N . LYS A 1 120 ? -12.905 12.793 11.790 1.00 94.75 120 LYS A N 1
ATOM 956 C CA . LYS A 1 120 ? -13.664 11.755 11.066 1.00 94.75 120 LYS A CA 1
ATOM 957 C C . LYS A 1 120 ? -13.466 11.840 9.540 1.00 94.75 120 LYS A C 1
ATOM 959 O O . LYS A 1 120 ? -13.191 10.801 8.947 1.00 94.75 120 LYS A O 1
ATOM 964 N N . PRO A 1 121 ? -13.501 13.028 8.895 1.00 95.69 121 PRO A N 1
ATOM 965 C CA . PRO A 1 121 ? -13.272 13.126 7.454 1.00 95.69 121 PRO A CA 1
ATOM 966 C C . PRO A 1 121 ? -11.863 12.718 7.020 1.00 95.69 121 PRO A C 1
ATOM 968 O O . PRO A 1 121 ? -11.704 12.162 5.942 1.00 95.69 121 PRO A O 1
ATOM 971 N N . LEU A 1 122 ? -10.829 13.007 7.820 1.00 94.69 122 LEU A N 1
ATOM 972 C CA . LEU A 1 122 ? -9.457 12.599 7.491 1.00 94.69 122 LEU A CA 1
ATOM 973 C C . LEU A 1 122 ? -9.270 11.094 7.581 1.00 94.69 122 LEU A C 1
ATOM 975 O O . LEU A 1 122 ? -8.644 10.503 6.706 1.00 94.69 122 LEU A O 1
ATOM 979 N N . ARG A 1 123 ? -9.825 10.498 8.633 1.00 96.81 123 ARG A N 1
ATOM 980 C CA . ARG A 1 123 ? -9.790 9.056 8.837 1.00 96.81 123 ARG A CA 1
ATOM 981 C C . ARG A 1 123 ? -10.493 8.321 7.704 1.00 96.81 123 ARG A C 1
ATOM 983 O O . ARG A 1 123 ? -9.915 7.413 7.124 1.00 96.81 123 ARG A O 1
ATOM 990 N N . LYS A 1 124 ? -11.688 8.797 7.337 1.00 96.75 124 LYS A N 1
ATOM 991 C CA . LYS A 1 124 ? -12.462 8.279 6.208 1.00 96.75 124 LYS A CA 1
ATOM 992 C C . LYS A 1 124 ? -11.695 8.391 4.887 1.00 96.75 124 LYS A C 1
ATOM 994 O O . LYS A 1 124 ? -11.587 7.397 4.190 1.00 96.75 124 LYS A O 1
ATOM 999 N N . GLU A 1 125 ? -11.099 9.550 4.590 1.00 96.69 125 GLU A N 1
ATOM 1000 C CA . GLU A 1 125 ? -10.287 9.740 3.374 1.00 96.69 125 GLU A CA 1
ATOM 1001 C C . GLU A 1 125 ? -9.123 8.739 3.285 1.00 96.69 125 GLU A C 1
ATOM 1003 O O . GLU A 1 125 ? -8.881 8.180 2.222 1.00 96.69 125 GLU A O 1
ATOM 1008 N N . HIS A 1 126 ? -8.422 8.479 4.393 1.00 98.06 126 HIS A N 1
ATOM 1009 C CA . HIS A 1 126 ? -7.329 7.502 4.404 1.00 98.06 126 HIS A CA 1
ATOM 1010 C C . HIS A 1 126 ? -7.832 6.067 4.275 1.00 98.06 126 HIS A C 1
ATOM 1012 O O . HIS A 1 126 ? -7.262 5.304 3.503 1.00 98.06 126 HIS A O 1
ATOM 1018 N N . LEU A 1 127 ? -8.880 5.701 5.017 1.00 98.38 127 LEU A N 1
ATOM 1019 C CA . LEU A 1 127 ? -9.437 4.351 4.986 1.00 98.38 127 LEU A CA 1
ATOM 1020 C C . LEU A 1 127 ? -9.982 4.007 3.595 1.00 98.38 127 LEU A C 1
ATOM 1022 O O . LEU A 1 127 ? -9.615 2.984 3.029 1.00 98.38 127 LEU A O 1
ATOM 1026 N N . GLU A 1 128 ? -10.796 4.893 3.015 1.00 98.12 128 GLU A N 1
ATOM 1027 C CA . GLU A 1 128 ? -11.341 4.715 1.666 1.00 98.12 128 GLU A CA 1
ATOM 1028 C C . GLU A 1 128 ? -10.235 4.716 0.608 1.00 98.12 128 GLU A C 1
ATOM 1030 O O . GLU A 1 128 ? -10.285 3.911 -0.318 1.00 98.12 128 GLU A O 1
ATOM 1035 N N . GLY A 1 129 ? -9.221 5.574 0.750 1.00 98.00 129 GLY A N 1
ATOM 1036 C CA . GLY A 1 129 ? -8.075 5.597 -0.156 1.00 98.00 129 GLY A CA 1
ATOM 1037 C C . GLY A 1 129 ? -7.272 4.294 -0.124 1.00 98.00 129 GLY A C 1
ATOM 1038 O O . GLY A 1 129 ? -6.969 3.741 -1.177 1.00 98.00 129 GLY A O 1
ATOM 1039 N N . VAL A 1 130 ? -6.974 3.759 1.066 1.00 98.25 130 VAL A N 1
ATOM 1040 C CA . VAL A 1 130 ? -6.277 2.468 1.218 1.00 98.25 130 VAL A CA 1
ATOM 1041 C C . VAL A 1 130 ? -7.109 1.336 0.619 1.00 98.25 130 VAL A C 1
ATOM 1043 O O . VAL A 1 130 ? -6.609 0.630 -0.253 1.00 98.25 130 VAL A O 1
ATOM 1046 N N . ASN A 1 131 ? -8.378 1.218 1.018 1.00 98.44 131 ASN A N 1
ATOM 1047 C CA . ASN A 1 131 ? -9.280 0.174 0.527 1.00 98.44 131 ASN A CA 1
ATOM 1048 C C . ASN A 1 131 ? -9.430 0.217 -0.998 1.00 98.44 131 ASN A C 1
ATOM 1050 O O . ASN A 1 131 ? -9.372 -0.810 -1.663 1.00 98.44 131 ASN A O 1
ATOM 1054 N N . LYS A 1 132 ? -9.545 1.414 -1.579 1.00 97.19 132 LYS A N 1
ATOM 1055 C CA . LYS A 1 132 ? -9.685 1.584 -3.027 1.00 97.19 132 LYS A CA 1
ATOM 1056 C C . LYS A 1 132 ? -8.393 1.328 -3.804 1.00 97.19 132 LYS A C 1
ATOM 1058 O O . LYS A 1 132 ? -8.464 0.875 -4.942 1.00 97.19 132 LYS A O 1
ATOM 1063 N N . LEU A 1 133 ? -7.231 1.667 -3.242 1.00 95.81 133 LEU A N 1
ATOM 1064 C CA . LEU A 1 133 ? -5.942 1.450 -3.905 1.00 95.81 133 LEU A CA 1
ATOM 1065 C C . LEU A 1 133 ? -5.532 -0.025 -3.883 1.00 95.81 133 LEU A C 1
ATOM 1067 O O . LEU A 1 133 ? -4.945 -0.502 -4.849 1.00 95.81 133 LEU A O 1
ATOM 1071 N N . LEU A 1 134 ? -5.811 -0.711 -2.775 1.00 95.50 134 LEU A N 1
ATOM 1072 C CA . LEU A 1 134 ? -5.370 -2.084 -2.522 1.00 95.50 134 LEU A CA 1
ATOM 1073 C C . LEU A 1 134 ? -6.455 -3.136 -2.787 1.00 95.50 134 LEU A C 1
ATOM 1075 O O . LEU A 1 134 ? -6.187 -4.318 -2.611 1.00 95.50 134 LEU A O 1
ATOM 1079 N N . ASP A 1 135 ? -7.646 -2.701 -3.202 1.00 94.69 135 ASP A N 1
ATOM 1080 C CA . ASP A 1 135 ? -8.835 -3.537 -3.399 1.00 94.69 135 ASP A CA 1
ATOM 1081 C C . ASP A 1 135 ? -9.204 -4.357 -2.149 1.00 94.69 135 ASP A C 1
ATOM 1083 O O . ASP A 1 135 ? -9.371 -5.574 -2.176 1.00 94.69 135 ASP A O 1
ATOM 1087 N N . THR A 1 136 ? -9.297 -3.668 -1.009 1.00 97.00 136 THR A N 1
ATOM 1088 C CA . THR A 1 136 ? -9.609 -4.265 0.296 1.00 97.00 136 THR A CA 1
ATOM 1089 C C . THR A 1 136 ? -10.867 -3.666 0.928 1.00 97.00 136 THR A C 1
ATOM 1091 O O . THR A 1 136 ? -11.433 -2.675 0.468 1.00 97.00 136 THR A O 1
ATOM 1094 N N . ASN A 1 137 ? -11.316 -4.281 2.022 1.00 97.75 137 ASN A N 1
ATOM 1095 C CA . ASN A 1 137 ? -12.448 -3.843 2.838 1.00 97.75 137 ASN A CA 1
ATOM 1096 C C . ASN A 1 137 ? -12.034 -3.784 4.318 1.00 97.75 137 ASN A C 1
ATOM 1098 O O . ASN A 1 137 ? -12.613 -4.454 5.168 1.00 97.75 137 ASN A O 1
ATOM 1102 N N . PHE A 1 138 ? -10.981 -3.034 4.638 1.00 98.50 138 PHE A N 1
ATOM 1103 C CA . PHE A 1 138 ? -10.616 -2.847 6.037 1.00 98.50 138 PHE A CA 1
ATOM 1104 C C . PHE A 1 138 ? -11.637 -1.965 6.747 1.00 98.50 138 PHE A C 1
ATOM 1106 O O . PHE A 1 138 ? -12.101 -0.950 6.212 1.00 98.50 138 PHE A O 1
ATOM 1113 N N . THR A 1 139 ? -11.932 -2.336 7.983 1.00 98.31 139 THR A N 1
ATOM 1114 C CA . THR A 1 139 ? -12.620 -1.505 8.965 1.00 98.31 139 THR A CA 1
ATOM 1115 C C . THR A 1 139 ? -11.634 -0.568 9.667 1.00 98.31 139 THR A C 1
ATOM 1117 O O . THR A 1 139 ? -10.415 -0.625 9.472 1.00 98.31 139 THR A O 1
ATOM 1120 N N . GLN A 1 140 ? -12.149 0.334 10.503 1.00 97.50 140 GLN A N 1
ATOM 1121 C CA . GLN A 1 140 ? -11.282 1.187 11.313 1.00 97.50 140 GLN A CA 1
ATOM 1122 C C . GLN A 1 140 ? -10.489 0.354 12.333 1.00 97.50 140 GLN A C 1
ATOM 1124 O O . GLN A 1 140 ? -9.319 0.648 12.585 1.00 97.50 140 GLN A O 1
ATOM 1129 N N . GLU A 1 141 ? -11.131 -0.663 12.903 1.00 97.94 141 GLU A N 1
ATOM 1130 C CA . GLU A 1 141 ? -10.564 -1.606 13.860 1.00 97.94 141 GLU A CA 1
ATOM 1131 C C . GLU A 1 141 ? -9.425 -2.410 13.220 1.00 97.94 141 GLU A C 1
ATOM 1133 O O . GLU A 1 141 ? -8.336 -2.479 13.793 1.00 97.94 141 GLU A O 1
ATOM 1138 N N . ASP A 1 142 ? -9.619 -2.898 11.989 1.00 98.38 142 ASP A N 1
ATOM 1139 C CA . ASP A 1 142 ? -8.561 -3.576 11.226 1.00 98.38 142 ASP A CA 1
ATOM 1140 C C . ASP A 1 142 ? -7.355 -2.654 11.034 1.00 98.38 142 ASP A C 1
ATOM 1142 O O . ASP A 1 142 ? -6.217 -3.048 11.285 1.00 98.38 142 ASP A O 1
ATOM 1146 N N . MET A 1 143 ? -7.579 -1.389 10.656 1.00 98.38 143 MET A N 1
ATOM 1147 C CA . MET A 1 143 ? -6.483 -0.433 10.476 1.00 98.38 143 MET A CA 1
ATOM 1148 C C . MET A 1 143 ? -5.784 -0.069 11.788 1.00 98.38 143 MET A C 1
ATOM 1150 O O . MET A 1 143 ? -4.601 0.275 11.762 1.00 98.38 143 MET A O 1
ATOM 1154 N N . GLU A 1 144 ? -6.475 -0.108 12.931 1.00 97.94 144 GLU A N 1
ATOM 1155 C CA . GLU A 1 144 ? -5.847 0.080 14.242 1.00 97.94 144 GLU A CA 1
ATOM 1156 C C . GLU A 1 144 ? -4.956 -1.111 14.599 1.00 97.94 144 GLU A C 1
ATOM 1158 O O . GLU A 1 144 ? -3.823 -0.915 15.055 1.00 97.94 144 GLU A O 1
ATOM 1163 N N . TYR A 1 145 ? -5.431 -2.327 14.336 1.00 97.94 145 TYR A N 1
ATOM 1164 C CA . TYR A 1 145 ? -4.662 -3.551 14.520 1.00 97.94 145 TYR A CA 1
ATOM 1165 C C . TYR A 1 145 ? -3.427 -3.567 13.605 1.00 97.94 145 TYR A C 1
ATOM 1167 O O . TYR A 1 145 ? -2.292 -3.656 14.078 1.00 97.94 145 TYR A O 1
ATOM 1175 N N . ILE A 1 146 ? -3.620 -3.330 12.306 1.00 98.38 146 ILE A N 1
ATOM 1176 C CA . ILE A 1 146 ? -2.553 -3.184 11.309 1.00 98.38 146 ILE A CA 1
ATOM 1177 C C . ILE A 1 146 ? -1.557 -2.096 11.728 1.00 98.38 146 ILE A C 1
ATOM 1179 O O . ILE A 1 146 ? -0.352 -2.331 11.701 1.00 98.38 146 ILE A O 1
ATOM 1183 N N . TYR A 1 147 ? -2.020 -0.916 12.154 1.00 98.25 147 TYR A N 1
ATOM 1184 C CA . TYR A 1 147 ? -1.127 0.159 12.596 1.00 98.25 147 TYR A CA 1
ATOM 1185 C C . TYR A 1 147 ? -0.278 -0.256 13.802 1.00 98.25 147 TYR A C 1
ATOM 1187 O O . TYR A 1 147 ? 0.922 0.011 13.826 1.00 98.25 147 TYR A O 1
ATOM 1195 N N . THR A 1 148 ? -0.884 -0.925 14.782 1.00 97.19 148 THR A N 1
ATOM 1196 C CA . THR A 1 148 ? -0.202 -1.371 16.007 1.00 97.19 148 THR A CA 1
ATOM 1197 C C . THR A 1 148 ? 0.970 -2.299 15.700 1.00 97.19 148 THR A C 1
ATOM 1199 O O . THR A 1 148 ? 1.991 -2.257 16.383 1.00 97.19 148 THR A O 1
ATOM 1202 N N . TYR A 1 149 ? 0.837 -3.107 14.651 1.00 97.62 149 TYR A N 1
ATOM 1203 C CA . TYR A 1 149 ? 1.731 -4.223 14.378 1.00 97.62 149 TYR A CA 1
ATOM 1204 C C . TYR A 1 149 ? 2.635 -4.047 13.162 1.00 97.62 149 TYR A C 1
ATOM 1206 O O . TYR A 1 149 ? 3.711 -4.649 13.122 1.00 97.62 149 TYR A O 1
ATOM 1214 N N . LEU A 1 150 ? 2.217 -3.242 12.190 1.00 98.00 150 LEU A N 1
ATOM 1215 C CA . LEU A 1 150 ? 2.907 -3.014 10.921 1.00 98.00 150 LEU A CA 1
ATOM 1216 C C . LEU A 1 150 ? 3.180 -1.527 10.662 1.00 98.00 150 LEU A C 1
ATOM 1218 O O . LEU A 1 150 ? 4.012 -1.206 9.819 1.00 98.00 150 LEU A O 1
ATOM 1222 N N . GLY A 1 151 ? 2.516 -0.609 11.371 1.00 96.50 151 GLY A N 1
ATOM 1223 C CA . GLY A 1 151 ? 2.632 0.832 11.148 1.00 96.50 151 GLY A CA 1
ATOM 1224 C C . GLY A 1 151 ? 4.068 1.348 11.243 1.00 96.50 151 GLY A C 1
ATOM 1225 O O . GLY A 1 151 ? 4.886 0.828 11.997 1.00 96.50 151 GLY A O 1
ATOM 1226 N N . ASN A 1 152 ? 4.389 2.387 10.471 1.00 94.31 152 ASN A N 1
ATOM 1227 C CA . ASN A 1 152 ? 5.726 2.997 10.408 1.00 94.31 152 ASN A CA 1
ATOM 1228 C C . ASN A 1 152 ? 6.869 2.009 10.077 1.00 94.31 152 ASN A C 1
ATOM 1230 O O . ASN A 1 152 ? 8.030 2.296 10.368 1.00 94.31 152 ASN A O 1
ATOM 1234 N N . GLY A 1 153 ? 6.559 0.841 9.503 1.00 94.00 153 GLY A N 1
ATOM 1235 C CA . GLY A 1 153 ? 7.557 -0.157 9.119 1.00 94.00 153 GLY A CA 1
ATOM 1236 C C . GLY A 1 153 ? 8.205 -0.896 10.291 1.00 94.00 153 GLY A C 1
ATOM 1237 O O . GLY A 1 153 ? 9.261 -1.500 10.103 1.00 94.00 153 GLY A O 1
ATOM 1238 N N . ILE A 1 154 ? 7.591 -0.894 11.486 1.00 95.81 154 ILE A N 1
ATOM 1239 C CA . ILE A 1 154 ? 8.164 -1.531 12.692 1.00 95.81 154 ILE A CA 1
ATOM 1240 C C . ILE A 1 154 ? 8.482 -3.021 12.499 1.00 95.81 154 ILE A C 1
ATOM 1242 O O . ILE A 1 154 ? 9.410 -3.539 13.113 1.00 95.81 154 ILE A O 1
ATOM 1246 N N . ARG A 1 155 ? 7.725 -3.709 11.634 1.00 95.69 155 ARG A N 1
ATOM 1247 C CA . ARG A 1 155 ? 7.902 -5.128 11.294 1.00 95.69 155 ARG A CA 1
ATOM 1248 C C . ARG A 1 155 ? 7.781 -5.334 9.785 1.00 95.69 155 ARG A C 1
ATOM 1250 O O . ARG A 1 155 ? 6.872 -6.013 9.312 1.00 95.69 155 ARG A O 1
ATOM 1257 N N . ARG A 1 156 ? 8.700 -4.732 9.018 1.00 93.75 156 ARG A N 1
ATOM 1258 C CA . ARG A 1 156 ? 8.683 -4.748 7.541 1.00 93.75 156 ARG A CA 1
ATOM 1259 C C . ARG A 1 156 ? 8.536 -6.150 6.946 1.00 93.75 156 ARG A C 1
ATOM 1261 O O . ARG A 1 156 ? 7.730 -6.343 6.044 1.00 93.75 156 ARG A O 1
ATOM 1268 N N . GLU A 1 157 ? 9.277 -7.137 7.448 1.00 94.25 157 GLU A N 1
ATOM 1269 C CA . GLU A 1 157 ? 9.198 -8.513 6.932 1.00 94.25 157 GLU A CA 1
ATOM 1270 C C . GLU A 1 157 ? 7.806 -9.129 7.123 1.00 94.25 157 GLU A C 1
ATOM 1272 O O . GLU A 1 157 ? 7.297 -9.801 6.227 1.00 94.25 157 GLU A O 1
ATOM 1277 N N . LEU A 1 158 ? 7.160 -8.857 8.260 1.00 96.88 158 LEU A N 1
ATOM 1278 C CA . LEU A 1 158 ? 5.791 -9.293 8.517 1.00 96.88 158 LEU A CA 1
ATOM 1279 C C . LEU A 1 158 ? 4.793 -8.562 7.613 1.00 96.88 158 LEU A C 1
ATOM 1281 O O . LEU A 1 158 ? 3.888 -9.192 7.077 1.00 96.88 158 LEU A O 1
ATOM 1285 N N . CYS A 1 159 ? 4.992 -7.261 7.384 1.00 97.19 159 CYS A N 1
ATOM 1286 C CA . CYS A 1 159 ? 4.163 -6.479 6.466 1.00 97.19 159 CYS A CA 1
ATOM 1287 C C . CYS A 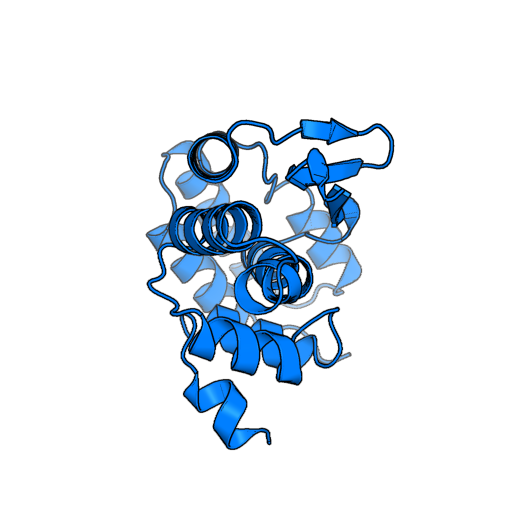1 159 ? 4.232 -7.038 5.037 1.00 97.19 159 CYS A C 1
ATOM 1289 O O . CYS A 1 159 ? 3.209 -7.190 4.376 1.00 97.19 159 CYS A O 1
ATOM 1291 N N . MET A 1 160 ? 5.421 -7.447 4.584 1.00 94.62 160 MET A N 1
ATOM 1292 C CA . MET A 1 160 ? 5.577 -8.114 3.289 1.00 94.62 160 MET A CA 1
ATOM 1293 C C . MET A 1 160 ? 4.834 -9.456 3.234 1.00 94.62 160 MET A C 1
ATOM 1295 O O . MET A 1 160 ? 4.208 -9.750 2.220 1.00 94.62 160 MET A O 1
ATOM 1299 N N . LYS A 1 161 ? 4.864 -10.268 4.303 1.00 95.19 161 LYS A N 1
ATOM 1300 C CA . LYS A 1 161 ? 4.074 -11.514 4.371 1.00 95.19 161 LYS A CA 1
ATOM 1301 C C . LYS A 1 161 ? 2.571 -11.238 4.320 1.00 95.19 161 LYS A C 1
ATOM 1303 O O . LYS A 1 161 ? 1.864 -11.931 3.600 1.00 95.19 161 LYS A O 1
ATOM 1308 N N . PHE A 1 162 ? 2.114 -10.214 5.038 1.00 97.38 162 PHE A N 1
ATOM 1309 C CA . PHE A 1 162 ? 0.722 -9.767 5.048 1.00 97.38 162 PHE A CA 1
ATOM 1310 C C . PHE A 1 162 ? 0.249 -9.307 3.660 1.00 97.38 162 PHE A C 1
ATOM 1312 O O . PHE A 1 162 ? -0.834 -9.670 3.223 1.00 97.38 162 PHE A O 1
ATOM 1319 N N . VAL A 1 163 ? 1.073 -8.564 2.916 1.00 95.50 163 VAL A N 1
ATOM 1320 C CA . VAL A 1 163 ? 0.748 -8.188 1.529 1.00 95.50 163 VAL A CA 1
ATOM 1321 C C . VAL A 1 163 ? 0.678 -9.420 0.625 1.00 95.50 163 VAL A C 1
ATOM 1323 O O . VAL A 1 163 ? -0.284 -9.582 -0.120 1.00 95.50 163 VAL A O 1
ATOM 1326 N N . LYS A 1 164 ? 1.663 -10.320 0.719 1.00 90.38 164 LYS A N 1
ATOM 1327 C CA . LYS A 1 164 ? 1.729 -11.535 -0.108 1.00 90.38 164 LYS A CA 1
ATOM 1328 C C . LYS A 1 164 ? 0.619 -12.547 0.177 1.00 90.38 164 LYS A C 1
ATOM 1330 O O . LYS A 1 164 ? 0.341 -13.380 -0.679 1.00 90.38 164 LYS A O 1
ATOM 1335 N N . SER A 1 165 ? 0.003 -12.507 1.359 1.00 94.00 165 SER A N 1
ATOM 13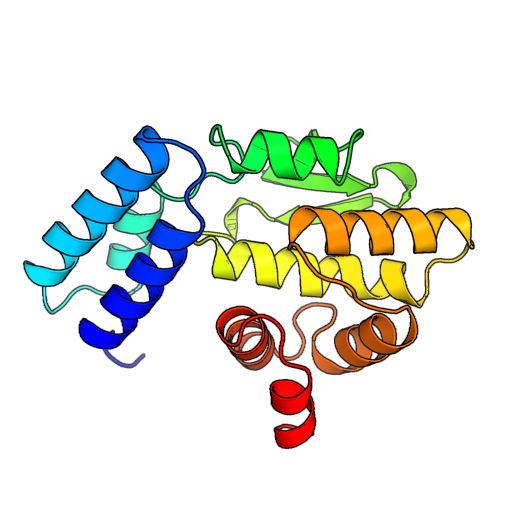36 C CA . SER A 1 165 ? -1.147 -13.355 1.690 1.00 94.00 165 SER A CA 1
ATOM 1337 C C . SER A 1 165 ? -2.474 -12.824 1.144 1.00 94.00 165 SER A C 1
ATOM 1339 O O . SER A 1 165 ? -3.503 -13.448 1.378 1.00 94.00 165 SER A O 1
ATOM 1341 N N . GLY A 1 166 ? -2.476 -11.682 0.445 1.00 93.31 166 GLY A N 1
ATOM 1342 C CA . GLY A 1 166 ? -3.715 -11.005 0.067 1.00 93.31 166 GLY A CA 1
ATOM 1343 C C . GLY A 1 166 ? -4.384 -10.325 1.261 1.00 93.31 166 GLY A C 1
ATOM 1344 O O . GLY A 1 166 ? -5.607 -10.264 1.328 1.00 93.31 166 GLY A O 1
ATOM 1345 N N . TYR A 1 167 ? -3.581 -9.815 2.201 1.00 97.12 167 TYR A N 1
ATOM 1346 C CA . TYR A 1 167 ? -4.032 -9.070 3.375 1.00 97.12 167 TYR A CA 1
ATOM 1347 C C . TYR A 1 167 ? -4.776 -9.894 4.440 1.00 97.12 167 TYR A C 1
ATOM 1349 O O . TYR 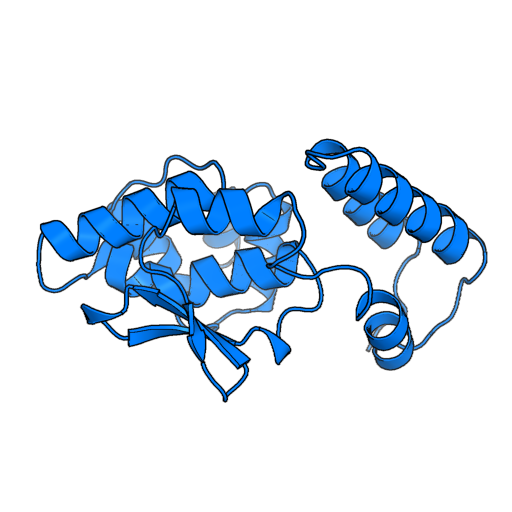A 1 167 ? -5.649 -9.376 5.139 1.00 97.12 167 TYR A O 1
ATOM 1357 N N . ASP A 1 168 ? -4.411 -11.168 4.610 1.00 96.75 168 ASP A N 1
ATOM 1358 C CA . ASP A 1 168 ? -4.956 -12.012 5.682 1.00 96.75 168 ASP A CA 1
ATOM 1359 C C . ASP A 1 168 ? -4.437 -11.569 7.064 1.00 96.75 168 ASP A C 1
ATOM 1361 O O . ASP A 1 168 ? -3.249 -11.707 7.372 1.00 96.75 168 ASP A O 1
ATOM 1365 N N . LEU A 1 169 ? -5.336 -11.057 7.912 1.00 96.81 169 LEU A N 1
ATOM 1366 C CA . LEU A 1 169 ? -5.024 -10.591 9.269 1.00 96.81 169 LEU A CA 1
ATOM 1367 C C . LEU A 1 169 ? -4.448 -11.694 10.168 1.00 96.81 169 LEU A C 1
ATOM 1369 O O . LEU A 1 169 ? -3.647 -11.380 11.053 1.00 96.81 169 LEU A O 1
ATOM 1373 N N . LYS A 1 170 ? -4.753 -12.972 9.902 1.00 96.31 170 LYS A N 1
ATOM 1374 C CA . LYS A 1 170 ? -4.199 -14.104 10.665 1.00 96.31 170 LYS A CA 1
ATOM 1375 C C . LYS A 1 170 ? -2.676 -14.164 10.606 1.00 96.31 170 LYS A C 1
ATOM 1377 O O . LYS A 1 170 ? -2.037 -14.555 11.576 1.00 96.31 170 LYS A O 1
ATOM 1382 N N . VAL A 1 171 ? -2.077 -13.691 9.507 1.00 96.44 171 VAL A N 1
ATOM 1383 C CA . VAL A 1 171 ? -0.614 -13.600 9.366 1.00 96.44 171 VAL A CA 1
ATOM 1384 C C . VAL A 1 171 ? -0.005 -12.722 10.459 1.00 96.44 171 VAL A C 1
ATOM 1386 O O . VAL A 1 171 ? 1.092 -13.003 10.946 1.00 96.44 171 VAL A O 1
ATOM 1389 N N . ILE A 1 172 ? -0.706 -11.654 10.848 1.00 95.62 172 ILE A N 1
ATOM 1390 C CA . ILE A 1 172 ? -0.271 -10.780 11.934 1.00 95.62 172 ILE A CA 1
ATOM 1391 C C . ILE A 1 172 ? -0.483 -11.491 13.270 1.00 95.62 172 ILE A C 1
ATOM 1393 O O . ILE A 1 172 ? 0.464 -11.527 14.049 1.00 95.62 172 ILE A O 1
ATOM 1397 N N . GLU A 1 173 ? -1.663 -12.077 13.501 1.00 91.56 173 GLU A N 1
ATOM 1398 C CA . GLU A 1 173 ? -2.045 -12.761 14.751 1.00 91.56 173 GLU A CA 1
ATOM 1399 C C . GLU A 1 173 ? -1.057 -13.860 15.159 1.00 91.56 173 GLU A C 1
ATOM 1401 O O . GLU A 1 173 ? -0.632 -13.908 16.309 1.00 91.56 173 GLU A O 1
ATOM 1406 N N . GLU A 1 174 ? -0.627 -14.695 14.212 1.00 88.38 174 GLU A N 1
ATOM 1407 C CA . GLU A 1 174 ? 0.341 -15.779 14.443 1.00 88.38 174 GLU A CA 1
ATOM 1408 C C . GLU A 1 174 ? 1.756 -15.277 14.792 1.00 88.38 174 GLU A C 1
ATOM 1410 O O . GLU A 1 174 ? 2.626 -16.057 15.180 1.00 88.38 174 GLU A O 1
ATOM 1415 N N . SER A 1 175 ? 2.000 -13.973 14.636 1.00 81.31 175 SER A N 1
ATOM 1416 C CA . SER A 1 175 ? 3.289 -13.311 14.855 1.00 81.31 175 SER A CA 1
ATOM 1417 C C . SER A 1 175 ? 3.278 -12.335 16.044 1.00 81.31 175 SER A C 1
ATOM 1419 O O . SER A 1 175 ? 4.213 -11.531 16.172 1.00 81.31 175 SER A O 1
ATOM 1421 N N . VAL A 1 176 ? 2.212 -12.321 16.855 1.00 76.56 176 VAL A N 1
ATOM 1422 C CA . VAL A 1 176 ? 2.066 -11.497 18.076 1.00 76.56 176 VAL A CA 1
ATOM 1423 C C . VAL A 1 176 ? 2.436 -12.286 19.323 1.00 76.56 176 VAL A C 1
ATOM 1425 O O . VAL A 1 176 ? 2.050 -13.468 19.424 1.00 76.56 176 VAL A O 1
#

Secondary structure (DSSP, 8-state):
-PPPPHHHHHHHHHHHHHH--SHHHHHHHHHHHHHHHH-----HHHHHHHHTTT--TTSHHHHHHHHHH-TT-EE-TTSEEEEEGGGTEEEEGGG--SHHHHHHHHHHHHHHHHHH-SSHHHHHHHHHHHHHHHT----HHHHHHHHHHHGGGTTHHHHHHHHHTTS-THHHHTT-

Foldseek 3Di:
DDFDDLVVVLVVLVVQCVVDPDPVLNVLSVVVNVVSVVDRGDDVVVVLVVLQVRDDCCPPPNVVLLCVLQVPWDADPQQWTQRHVVVSQTFRRVQDSDPLSVLLSLLQRLLCCCQPNPDPVSVVSSVSSNCSSLVHDDDSVNSVLSCVQCHNNPPVVLSSVCSVVSNPCVSRVVVD

Radius of gyration: 16.49 Å; chains: 1; bounding box: 36×39×40 Å

pLDDT: mean 82.68, std 16.27, range [38.47, 98.5]